Protein AF-A0A8J3QLV5-F1 (afdb_monomer)

pLDDT: mean 85.23, std 13.46, range [47.34, 98.38]

Structure (mmCIF, N/CA/C/O backbone):
data_AF-A0A8J3QLV5-F1
#
_entry.id   AF-A0A8J3QLV5-F1
#
loop_
_atom_site.group_PDB
_atom_site.id
_atom_site.type_symbol
_atom_site.label_atom_id
_atom_site.label_alt_id
_atom_site.label_comp_id
_atom_site.label_asym_id
_atom_site.label_entity_id
_atom_site.label_seq_id
_atom_site.pdbx_PDB_ins_code
_atom_site.Cartn_x
_atom_site.Cartn_y
_atom_site.Cartn_z
_atom_site.occupancy
_atom_site.B_iso_or_equiv
_atom_site.auth_seq_id
_atom_site.auth_comp_id
_atom_site.auth_asym_id
_atom_site.auth_atom_id
_atom_site.pdbx_PDB_model_num
ATOM 1 N N . MET A 1 1 ? -3.748 2.178 -10.378 1.00 94.69 1 MET A N 1
ATOM 2 C CA . MET A 1 1 ? -2.651 1.192 -10.471 1.00 94.69 1 MET A CA 1
ATOM 3 C C . MET A 1 1 ? -1.800 1.508 -11.687 1.00 94.69 1 MET A C 1
ATOM 5 O O . MET A 1 1 ? -2.311 2.111 -12.623 1.00 94.69 1 MET A O 1
ATOM 9 N N . VAL A 1 2 ? -0.536 1.108 -11.662 1.00 96.44 2 VAL A N 1
ATOM 10 C CA . VAL A 1 2 ? 0.437 1.231 -12.752 1.00 96.44 2 VAL A CA 1
ATOM 11 C C . VAL A 1 2 ? 0.933 -0.159 -13.143 1.00 96.44 2 VAL A C 1
ATOM 13 O O . VAL A 1 2 ? 0.944 -1.066 -12.308 1.00 96.44 2 VAL A O 1
ATOM 16 N N . TRP A 1 3 ? 1.271 -0.344 -14.417 1.00 96.56 3 TRP A N 1
ATOM 17 C CA . TRP A 1 3 ? 1.742 -1.622 -14.949 1.00 96.56 3 TRP A CA 1
ATOM 18 C C . TRP A 1 3 ? 3.261 -1.727 -14.833 1.00 96.56 3 TRP A C 1
ATOM 20 O O . TRP A 1 3 ? 3.974 -0.842 -15.306 1.00 96.56 3 TRP A O 1
ATOM 30 N N . ILE A 1 4 ? 3.740 -2.830 -14.262 1.00 95.19 4 ILE A N 1
ATOM 31 C CA . ILE A 1 4 ? 5.153 -3.204 -14.237 1.00 95.19 4 ILE A CA 1
ATOM 32 C C . ILE A 1 4 ? 5.353 -4.350 -15.234 1.00 95.19 4 ILE A C 1
ATOM 34 O O . ILE A 1 4 ? 4.706 -5.391 -15.090 1.00 95.19 4 ILE A O 1
ATOM 38 N N . PRO A 1 5 ? 6.208 -4.190 -16.260 1.00 94.88 5 PRO A N 1
ATOM 39 C CA . PRO A 1 5 ? 6.475 -5.257 -17.216 1.00 94.88 5 PRO A CA 1
ATOM 40 C C . PRO A 1 5 ? 7.258 -6.405 -16.567 1.00 94.88 5 PRO A C 1
ATOM 42 O O . PRO A 1 5 ? 8.022 -6.186 -15.627 1.00 94.88 5 PRO A O 1
ATOM 45 N N . SER A 1 6 ? 7.113 -7.619 -17.114 1.00 94.06 6 SER A N 1
ATOM 46 C CA . SER A 1 6 ? 7.943 -8.759 -16.713 1.00 94.06 6 SER A CA 1
ATOM 47 C C . SER A 1 6 ? 9.426 -8.411 -16.838 1.00 94.06 6 SER A C 1
ATOM 49 O O . SER A 1 6 ? 9.854 -7.785 -17.813 1.00 94.06 6 SER A O 1
ATOM 51 N N . GLY A 1 7 ? 10.227 -8.856 -15.880 1.00 88.31 7 GLY A N 1
ATOM 52 C CA . GLY A 1 7 ? 11.647 -8.540 -15.845 1.00 88.31 7 GLY A CA 1
ATOM 53 C C . GLY A 1 7 ? 12.361 -9.227 -14.694 1.00 88.31 7 GLY A C 1
ATOM 54 O O . GLY A 1 7 ? 11.788 -10.059 -13.998 1.00 88.31 7 GLY A O 1
ATOM 55 N N . SER A 1 8 ? 13.629 -8.879 -14.497 1.00 84.56 8 SER A N 1
ATOM 56 C CA . SER A 1 8 ? 14.421 -9.350 -13.362 1.00 84.56 8 SER A CA 1
ATOM 57 C C . SER A 1 8 ? 14.920 -8.160 -12.559 1.00 84.56 8 SER A C 1
ATOM 59 O O . SER A 1 8 ? 15.493 -7.228 -13.122 1.00 84.56 8 SER A O 1
ATOM 61 N N . CYS A 1 9 ? 14.744 -8.220 -11.245 1.00 80.00 9 CYS A N 1
ATOM 62 C CA . CYS A 1 9 ? 15.372 -7.316 -10.285 1.00 80.00 9 CYS A CA 1
ATOM 63 C C . CYS A 1 9 ? 16.305 -8.104 -9.357 1.00 80.00 9 CYS A C 1
ATOM 65 O O . CYS A 1 9 ? 16.539 -9.296 -9.558 1.00 80.00 9 CYS A O 1
ATOM 67 N N . GLU 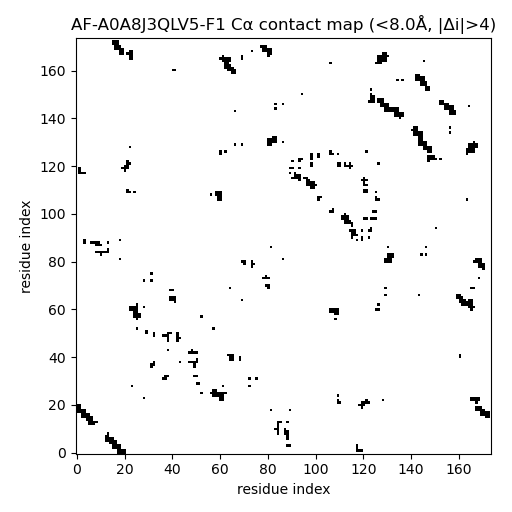A 1 10 ? 16.870 -7.426 -8.356 1.00 78.12 10 GLU A N 1
ATOM 68 C CA . GLU A 1 10 ? 17.874 -7.968 -7.428 1.00 78.12 10 GLU A CA 1
ATOM 69 C C . GLU A 1 10 ? 17.455 -9.290 -6.761 1.00 78.12 10 GLU A C 1
ATOM 71 O O . GLU A 1 10 ? 18.297 -10.151 -6.522 1.00 78.12 10 GLU A O 1
ATOM 76 N N . LEU A 1 11 ? 16.157 -9.474 -6.504 1.00 81.31 11 LEU A N 1
ATOM 77 C CA . LEU A 1 11 ? 15.611 -10.638 -5.797 1.00 81.31 11 LEU A CA 1
ATOM 78 C C . LEU A 1 11 ? 15.067 -11.734 -6.728 1.00 81.31 11 LEU A C 1
ATOM 80 O O . LEU A 1 11 ? 14.521 -12.726 -6.249 1.00 81.31 11 LEU A O 1
ATOM 84 N N . GLY A 1 12 ? 15.240 -11.580 -8.044 1.00 85.31 12 GLY A N 1
ATOM 85 C CA . GLY A 1 12 ? 14.867 -12.577 -9.044 1.00 85.31 12 GLY A CA 1
ATOM 86 C C . GLY A 1 12 ? 13.898 -12.067 -10.117 1.00 85.31 12 GLY A C 1
ATOM 87 O O . GLY A 1 12 ? 13.593 -10.870 -10.176 1.00 85.31 12 GLY A O 1
ATOM 88 N N . PRO A 1 13 ? 13.453 -12.972 -11.008 1.00 90.75 13 PRO A N 1
ATOM 89 C CA . PRO A 1 13 ? 12.486 -12.660 -12.049 1.00 90.75 13 PRO A CA 1
ATOM 90 C C . PRO A 1 13 ? 11.068 -12.504 -11.487 1.00 90.75 13 PRO A C 1
ATOM 92 O O . PRO A 1 13 ? 10.678 -13.210 -10.557 1.00 90.75 13 PRO A O 1
ATOM 95 N N . VAL A 1 14 ? 10.289 -11.618 -12.105 1.00 93.31 14 VAL A N 1
ATOM 96 C CA . VAL A 1 14 ? 8.852 -11.441 -11.864 1.00 93.31 14 VAL A CA 1
ATOM 97 C C . VAL A 1 14 ? 8.104 -11.385 -13.196 1.00 93.31 14 VAL A C 1
ATOM 99 O O . VAL A 1 14 ? 8.602 -10.820 -14.177 1.00 93.31 14 VAL A O 1
ATOM 102 N N . ASP A 1 15 ? 6.904 -11.961 -13.230 1.00 95.56 15 ASP A N 1
ATOM 103 C CA . ASP A 1 15 ? 5.950 -11.745 -14.320 1.00 95.56 15 ASP A CA 1
ATOM 104 C C . ASP A 1 15 ? 5.354 -10.340 -14.235 1.00 95.56 15 ASP A C 1
ATOM 106 O O . ASP A 1 15 ? 5.416 -9.706 -13.187 1.00 95.56 15 ASP A O 1
ATOM 110 N N . GLY A 1 16 ? 4.782 -9.840 -15.329 1.00 95.62 16 GLY A N 1
ATOM 111 C CA . GLY A 1 16 ? 4.150 -8.529 -15.361 1.00 95.62 16 GLY A CA 1
ATOM 112 C C . GLY A 1 16 ? 2.953 -8.451 -14.413 1.00 95.62 16 GLY A C 1
ATOM 113 O O . GLY A 1 16 ? 2.152 -9.382 -14.310 1.00 95.62 16 GLY A O 1
ATOM 114 N N . PHE A 1 17 ? 2.826 -7.330 -13.710 1.00 97.12 17 PHE A N 1
ATOM 115 C CA . PHE A 1 17 ? 1.796 -7.138 -12.692 1.00 97.12 17 PHE A CA 1
ATOM 116 C C . PHE A 1 17 ? 1.367 -5.677 -12.593 1.00 97.12 17 PHE A C 1
ATOM 118 O O . PHE A 1 17 ? 2.088 -4.749 -12.959 1.00 97.12 17 PHE A O 1
ATOM 125 N N . TRP A 1 18 ? 0.169 -5.465 -12.059 1.00 98.12 18 TRP A N 1
ATOM 126 C CA . TRP A 1 18 ? -0.313 -4.147 -11.672 1.00 98.12 18 TRP A CA 1
ATOM 127 C C . TRP A 1 18 ? 0.038 -3.874 -10.216 1.00 98.12 18 TRP A C 1
ATOM 129 O O . TRP A 1 18 ? -0.145 -4.743 -9.368 1.00 98.12 18 TRP A O 1
ATOM 139 N N . VAL A 1 19 ? 0.452 -2.650 -9.904 1.00 97.62 19 VAL A N 1
ATOM 140 C CA . VAL A 1 19 ? 0.717 -2.188 -8.533 1.00 97.62 19 VAL A CA 1
ATOM 141 C C . VAL A 1 19 ? 0.005 -0.867 -8.263 1.00 97.62 19 VAL A C 1
ATOM 143 O O . VAL A 1 19 ? -0.177 -0.047 -9.165 1.00 97.62 19 VAL A O 1
ATOM 146 N N . ASP A 1 20 ? -0.465 -0.652 -7.038 1.00 98.00 20 ASP A N 1
ATOM 147 C CA . ASP A 1 20 ? -1.007 0.644 -6.637 1.00 98.00 20 ASP A CA 1
ATOM 148 C C . ASP A 1 20 ? 0.074 1.733 -6.769 1.00 98.00 20 ASP A C 1
ATOM 150 O O . ASP A 1 20 ? 1.232 1.554 -6.377 1.00 98.00 20 ASP A O 1
ATOM 154 N N . ALA A 1 21 ? -0.309 2.867 -7.365 1.00 96.25 21 ALA A N 1
ATOM 155 C CA . ALA A 1 21 ? 0.612 3.978 -7.611 1.00 96.25 21 ALA A CA 1
ATOM 156 C C . ALA A 1 21 ? 1.096 4.602 -6.292 1.00 96.25 21 ALA A C 1
ATOM 158 O O . ALA A 1 21 ? 2.247 5.016 -6.189 1.00 96.25 21 ALA A O 1
ATOM 159 N N . CYS A 1 22 ? 0.229 4.602 -5.280 1.00 95.44 22 CYS A N 1
ATOM 160 C CA . CYS A 1 22 ? 0.472 5.111 -3.938 1.00 95.44 22 CYS A CA 1
ATOM 161 C C . CYS A 1 22 ? 0.237 4.004 -2.897 1.00 95.44 22 CYS A C 1
ATOM 163 O O . CYS A 1 22 ? -0.456 3.027 -3.200 1.00 95.44 22 CYS A O 1
ATOM 165 N N . PRO A 1 23 ? 0.757 4.156 -1.667 1.00 95.50 23 PRO A N 1
ATOM 166 C CA . PRO A 1 23 ? 0.275 3.389 -0.524 1.00 95.50 23 PRO A CA 1
ATOM 167 C C . PRO A 1 23 ? -1.232 3.580 -0.321 1.00 95.50 23 PRO A C 1
ATOM 169 O O . PRO A 1 23 ? -1.778 4.628 -0.669 1.00 95.50 23 PRO A O 1
ATOM 172 N N . VAL A 1 24 ? -1.879 2.586 0.287 1.00 97.69 24 VAL A N 1
ATOM 173 C CA . VAL A 1 24 ? -3.302 2.651 0.640 1.00 97.69 24 VAL A CA 1
ATOM 174 C C . VAL A 1 24 ? -3.543 3.813 1.599 1.00 97.69 24 VAL A C 1
ATOM 176 O O . VAL A 1 24 ? -2.808 3.970 2.579 1.00 97.69 24 VAL A O 1
ATOM 179 N N . THR A 1 25 ? -4.560 4.628 1.333 1.00 97.25 25 THR A N 1
ATOM 180 C CA . THR A 1 25 ? -4.875 5.796 2.164 1.00 97.25 25 THR A CA 1
ATOM 181 C C . THR A 1 25 ? -5.757 5.442 3.359 1.00 97.25 25 THR A C 1
ATOM 183 O O . THR A 1 25 ? -6.406 4.391 3.414 1.00 97.25 25 THR A O 1
ATOM 186 N N . ASN A 1 26 ? -5.818 6.349 4.335 1.00 96.69 26 ASN A N 1
ATOM 187 C CA . ASN A 1 26 ? -6.735 6.236 5.462 1.00 96.69 26 ASN A CA 1
ATOM 188 C C . ASN A 1 26 ? -8.191 6.145 4.998 1.00 96.69 26 ASN A C 1
ATOM 190 O O . ASN A 1 26 ? -8.944 5.329 5.527 1.00 96.69 26 ASN A O 1
ATOM 194 N N . GLN A 1 27 ? -8.589 6.942 4.003 1.00 97.06 27 GLN A N 1
ATOM 195 C CA . GLN A 1 27 ? -9.948 6.914 3.468 1.00 97.06 27 GLN A CA 1
ATOM 196 C C . GLN A 1 27 ? -10.298 5.551 2.857 1.00 97.06 27 GLN A C 1
ATOM 198 O O . GLN A 1 27 ? -11.381 5.019 3.119 1.00 97.06 27 GLN A O 1
ATOM 203 N N . GLU A 1 28 ? -9.385 4.973 2.076 1.00 97.88 28 GLU A N 1
ATOM 204 C CA . GLU A 1 28 ? -9.563 3.663 1.447 1.00 97.88 28 GLU A CA 1
ATOM 205 C C . GLU A 1 28 ? -9.685 2.552 2.498 1.00 97.88 28 GLU A C 1
ATOM 207 O O . GLU A 1 28 ? -10.640 1.771 2.491 1.00 97.88 28 GLU A O 1
ATOM 212 N N . PHE A 1 29 ? -8.772 2.519 3.470 1.00 97.44 29 PHE A N 1
ATOM 213 C CA . PHE A 1 29 ? -8.818 1.535 4.550 1.00 97.44 29 PHE A CA 1
ATOM 214 C C . PHE A 1 29 ? -10.052 1.719 5.453 1.00 97.44 29 PHE A C 1
ATOM 216 O O . PHE A 1 29 ? -10.644 0.757 5.955 1.00 97.44 29 PHE A O 1
ATOM 223 N N . ALA A 1 30 ? -10.511 2.957 5.625 1.00 95.94 30 ALA A N 1
ATOM 224 C CA . ALA A 1 30 ? -11.744 3.241 6.341 1.00 95.94 30 ALA A CA 1
ATOM 225 C C . ALA A 1 30 ? -12.988 2.739 5.596 1.00 95.94 30 ALA A C 1
ATOM 227 O O . ALA A 1 30 ? -13.958 2.355 6.245 1.00 95.94 30 ALA A O 1
ATOM 228 N N . ALA A 1 31 ? -12.990 2.718 4.259 1.00 96.62 31 ALA A N 1
ATOM 229 C CA . ALA A 1 31 ? -14.074 2.102 3.495 1.00 96.62 31 ALA A CA 1
ATOM 230 C C . ALA A 1 31 ? -14.163 0.598 3.796 1.00 96.62 31 ALA A C 1
ATOM 232 O O . ALA A 1 31 ? -15.226 0.122 4.191 1.00 96.62 31 ALA A O 1
ATOM 233 N N . PHE A 1 32 ? -13.027 -0.106 3.749 1.00 97.12 32 PHE A N 1
ATOM 234 C CA . PHE A 1 32 ? -12.926 -1.519 4.124 1.00 97.12 32 PHE A CA 1
ATOM 235 C C . PHE A 1 32 ? -13.481 -1.801 5.527 1.00 97.12 32 PHE A C 1
ATOM 237 O O . PHE A 1 32 ? -14.349 -2.659 5.700 1.00 97.12 32 PHE A O 1
ATOM 244 N N . THR A 1 33 ? -13.008 -1.075 6.543 1.00 95.75 33 THR A N 1
ATOM 245 C CA . THR A 1 33 ? -13.426 -1.323 7.935 1.00 95.75 33 THR A CA 1
ATOM 246 C C . THR A 1 33 ? -14.903 -0.999 8.167 1.00 95.75 33 THR A C 1
ATOM 248 O O . THR A 1 33 ? -15.580 -1.732 8.887 1.00 95.75 33 THR A O 1
ATOM 251 N N . ARG A 1 34 ? -15.436 0.057 7.534 1.00 94.12 34 ARG A N 1
ATOM 252 C CA . ARG A 1 34 ? -16.861 0.418 7.628 1.00 94.12 34 ARG A CA 1
ATOM 253 C C . ARG A 1 34 ? -17.766 -0.600 6.940 1.00 94.12 34 ARG A C 1
ATOM 255 O O . ARG A 1 34 ? -18.822 -0.908 7.479 1.00 94.12 34 ARG A O 1
ATOM 262 N N . GLU A 1 35 ? -17.369 -1.099 5.774 1.00 96.12 35 GLU A N 1
ATOM 263 C CA . GLU A 1 35 ? -18.172 -2.049 4.998 1.00 96.12 35 GLU A CA 1
ATOM 264 C C . GLU A 1 35 ? -18.214 -3.432 5.654 1.00 96.12 35 GLU A C 1
ATOM 266 O O . GLU A 1 35 ? -19.264 -4.065 5.726 1.00 96.12 35 GLU A O 1
ATOM 271 N N . THR A 1 36 ? -17.072 -3.895 6.162 1.00 95.62 36 THR A N 1
ATOM 272 C CA . THR A 1 36 ? -16.924 -5.267 6.670 1.00 95.62 36 THR A CA 1
ATOM 273 C C . THR A 1 36 ? -17.123 -5.391 8.180 1.00 95.62 36 THR A C 1
ATOM 275 O O . THR A 1 36 ? -17.253 -6.502 8.694 1.00 95.62 36 THR A O 1
ATOM 278 N N . GLY A 1 37 ? -17.102 -4.274 8.915 1.00 94.19 37 GLY A N 1
ATOM 279 C CA . GLY A 1 37 ? -17.029 -4.276 10.377 1.00 94.19 37 GLY A CA 1
ATOM 280 C C . GLY A 1 37 ? -15.675 -4.754 10.918 1.00 94.19 37 GLY A C 1
ATOM 281 O O . GLY A 1 37 ? -15.562 -5.068 12.104 1.00 94.19 37 GLY A O 1
ATOM 282 N N . TYR A 1 38 ? -14.645 -4.842 10.070 1.00 94.56 38 TYR A N 1
ATOM 283 C CA . TYR A 1 38 ? -13.315 -5.274 10.477 1.00 94.56 38 TYR A CA 1
ATOM 284 C C . TYR A 1 38 ? -12.690 -4.270 11.455 1.00 94.56 38 TYR A C 1
ATOM 286 O O . TYR A 1 38 ? -12.508 -3.097 11.132 1.00 94.56 38 TYR A O 1
ATOM 294 N N . CYS A 1 39 ? -12.318 -4.738 12.646 1.00 93.50 39 CYS A N 1
ATOM 295 C CA . CYS A 1 39 ? -11.517 -3.972 13.605 1.00 93.50 39 CYS A CA 1
ATOM 296 C C . CYS A 1 39 ? -10.076 -4.500 13.548 1.00 93.50 39 CYS A C 1
ATOM 298 O O . CYS A 1 39 ? -9.877 -5.656 13.925 1.00 93.50 39 CYS A O 1
ATOM 300 N N . PRO A 1 40 ? -9.093 -3.708 13.072 1.00 93.06 40 PRO A N 1
ATOM 301 C CA . PRO A 1 40 ? -7.673 -4.068 12.993 1.00 93.06 40 PRO A CA 1
ATOM 302 C C . PRO A 1 40 ? -7.051 -4.474 14.331 1.00 93.06 40 PRO A C 1
ATOM 304 O O . PRO A 1 40 ? -7.619 -4.188 15.383 1.00 93.06 40 PRO A O 1
ATOM 307 N N . VAL A 1 41 ? -5.860 -5.086 14.310 1.00 91.00 41 VAL A N 1
ATOM 308 C CA . VAL A 1 41 ? -5.134 -5.486 15.537 1.00 91.00 41 VAL A CA 1
ATOM 309 C C . VAL A 1 41 ? -5.039 -4.334 16.542 1.00 91.00 41 VAL A C 1
ATOM 311 O O . VAL A 1 41 ? -5.517 -4.490 17.664 1.00 91.00 41 VAL A O 1
ATOM 314 N N . ALA A 1 42 ? -4.534 -3.170 16.120 1.00 87.19 42 ALA A N 1
ATOM 315 C CA . ALA A 1 42 ? -4.378 -1.996 16.984 1.00 87.19 42 ALA A CA 1
ATOM 316 C C . ALA A 1 42 ? -5.710 -1.545 17.614 1.00 87.19 42 ALA A C 1
ATOM 318 O O . ALA A 1 42 ? -5.786 -1.254 18.805 1.00 87.19 42 ALA A O 1
ATOM 319 N N . CYS A 1 43 ? -6.788 -1.565 16.821 1.00 89.94 43 CYS A N 1
ATOM 320 C CA . CYS A 1 43 ? -8.151 -1.268 17.270 1.00 89.94 43 CYS A CA 1
ATOM 321 C C . CYS A 1 43 ? -8.601 -2.253 18.367 1.00 89.94 43 CYS A C 1
ATOM 323 O O . CYS A 1 43 ? -9.068 -1.827 19.424 1.00 89.94 43 CYS A O 1
ATOM 325 N N . ARG A 1 44 ? -8.394 -3.562 18.164 1.00 88.94 44 ARG A N 1
ATOM 326 C CA . ARG A 1 44 ? -8.775 -4.599 19.140 1.00 88.94 44 ARG A CA 1
ATOM 327 C C . ARG A 1 44 ? -7.973 -4.486 20.434 1.00 88.94 44 ARG A C 1
ATOM 329 O O . ARG A 1 44 ? -8.549 -4.590 21.514 1.00 88.94 44 ARG A O 1
ATOM 336 N N . GLU A 1 45 ? -6.665 -4.263 20.333 1.00 87.12 45 GLU A N 1
ATOM 337 C CA . GLU A 1 45 ? -5.768 -4.134 21.489 1.00 87.12 45 GLU A CA 1
ATOM 338 C C . GLU A 1 45 ? -6.061 -2.878 22.317 1.00 87.12 45 GLU A C 1
ATOM 340 O O . GLU A 1 45 ? -6.008 -2.921 23.545 1.00 87.12 45 GLU A O 1
ATOM 345 N N . ALA A 1 46 ? -6.469 -1.785 21.668 1.00 86.38 46 ALA A N 1
ATOM 346 C CA . ALA A 1 46 ? -6.915 -0.566 22.336 1.00 86.38 46 ALA A CA 1
ATOM 347 C C . ALA A 1 46 ? -8.330 -0.673 22.949 1.00 86.38 46 ALA A C 1
ATOM 349 O O . ALA A 1 46 ? -8.838 0.310 23.493 1.00 86.38 46 ALA A O 1
ATOM 350 N N . GLY A 1 47 ? -9.001 -1.828 22.841 1.00 88.56 47 GLY A N 1
ATOM 351 C CA . GLY A 1 47 ? -10.390 -2.004 23.278 1.00 88.56 47 GLY A CA 1
ATOM 352 C C . GLY A 1 47 ? -11.387 -1.165 22.472 1.00 88.56 47 GLY A C 1
ATOM 353 O O . GLY A 1 47 ? -12.488 -0.876 22.944 1.00 88.56 47 GLY A O 1
ATOM 354 N N . GLN A 1 48 ? -10.999 -0.737 21.270 1.00 86.44 48 GLN A N 1
ATOM 355 C CA . GLN A 1 48 ? -11.837 0.036 20.369 1.00 86.44 48 GLN A CA 1
ATOM 356 C C . GLN A 1 48 ? -12.683 -0.913 19.518 1.00 86.44 48 GLN A C 1
ATOM 358 O O . GLN A 1 48 ? -12.267 -2.009 19.159 1.00 86.44 48 GLN A O 1
ATOM 363 N N . ILE A 1 49 ? -13.891 -0.474 19.178 1.00 79.56 49 ILE A N 1
ATOM 364 C CA . ILE A 1 49 ? -14.811 -1.228 18.309 1.00 79.56 49 ILE A CA 1
ATOM 365 C C . ILE A 1 49 ? -14.763 -0.754 16.853 1.00 79.56 49 ILE A C 1
ATOM 367 O O . ILE A 1 49 ? -15.408 -1.336 15.987 1.00 79.56 49 ILE A O 1
ATOM 371 N N . GLN A 1 50 ? -14.031 0.328 16.585 1.00 80.62 50 GLN A N 1
ATOM 372 C CA . GLN A 1 50 ? -13.909 0.925 15.264 1.00 80.62 50 GLN A CA 1
ATOM 373 C C . GLN A 1 50 ? -12.545 1.597 15.123 1.00 80.62 50 GLN A C 1
ATOM 375 O O . GLN A 1 50 ? -12.128 2.355 16.001 1.00 80.62 50 GLN A O 1
ATOM 380 N N . TRP A 1 51 ? -11.892 1.358 13.990 1.00 86.44 51 TRP A N 1
ATOM 381 C CA . TRP A 1 51 ? -10.654 2.032 13.621 1.00 86.44 51 TRP A CA 1
ATOM 382 C C . TRP A 1 51 ? -10.898 3.493 13.223 1.00 86.44 51 TRP A C 1
ATOM 384 O O . TRP A 1 51 ? -11.923 3.820 12.618 1.00 86.44 51 TRP A O 1
ATOM 394 N N . ARG A 1 52 ? -9.969 4.382 13.591 1.00 86.06 52 ARG A N 1
ATOM 395 C CA . ARG A 1 52 ? -10.047 5.829 13.342 1.00 86.06 52 ARG A CA 1
ATOM 396 C C . ARG A 1 52 ? -8.664 6.396 13.031 1.00 86.06 52 ARG A C 1
ATOM 398 O O . ARG A 1 52 ? -7.664 5.880 13.515 1.00 86.06 52 ARG A O 1
ATOM 405 N N . TYR A 1 53 ? -8.647 7.500 12.293 1.00 89.38 53 TYR A N 1
ATOM 406 C CA . TYR A 1 53 ? -7.471 8.314 11.980 1.00 89.38 53 TYR A CA 1
ATOM 407 C C . TYR A 1 53 ? -7.777 9.795 12.291 1.00 89.38 53 TYR A C 1
ATOM 409 O O . TYR A 1 53 ? -8.953 10.136 12.471 1.00 89.38 53 TYR A O 1
ATOM 417 N N . PRO A 1 54 ? -6.760 10.670 12.421 1.00 89.75 54 PRO A N 1
ATOM 418 C CA . PRO A 1 54 ? -6.975 12.095 12.673 1.00 89.75 54 PRO A CA 1
ATOM 419 C C . PRO A 1 54 ? -7.850 12.764 11.602 1.00 89.75 54 PRO A C 1
ATOM 421 O O . PRO A 1 54 ? -7.801 12.404 10.428 1.00 89.75 54 PRO A O 1
ATOM 424 N N . GLU A 1 55 ? -8.640 13.762 11.998 1.00 90.19 55 GLU A N 1
ATOM 425 C CA . GLU A 1 55 ? -9.448 14.540 11.054 1.00 90.19 55 GLU A CA 1
ATOM 426 C C . GLU A 1 55 ? -8.555 15.257 10.025 1.00 90.19 55 GLU A C 1
ATOM 428 O O . GLU A 1 55 ? -7.506 15.804 10.371 1.00 90.19 55 GLU A O 1
ATOM 433 N N . GLY A 1 56 ? -8.966 15.233 8.752 1.00 91.69 56 GLY A N 1
ATOM 434 C CA . GLY A 1 56 ? -8.226 15.835 7.640 1.00 91.69 56 GLY A CA 1
ATOM 435 C C . GLY A 1 56 ? -7.053 14.999 7.117 1.00 91.69 56 GLY A C 1
ATOM 436 O O . GLY A 1 56 ? -6.293 15.487 6.287 1.00 91.69 56 GLY A O 1
ATOM 437 N N . TRP A 1 57 ? -6.881 13.761 7.595 1.00 92.81 57 TRP A N 1
ATOM 438 C CA . TRP A 1 57 ? -5.817 12.849 7.152 1.00 92.81 57 TRP A CA 1
ATOM 439 C C . TRP A 1 57 ? -6.321 11.790 6.163 1.00 92.81 57 TRP A C 1
ATOM 441 O O . TRP A 1 57 ? -5.739 10.714 6.059 1.00 92.81 57 TRP A O 1
ATOM 451 N N . ASP A 1 58 ? -7.405 12.069 5.444 1.00 96.00 5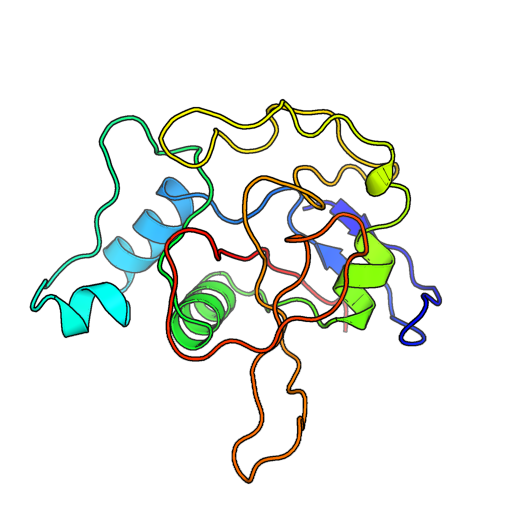8 ASP A N 1
ATOM 452 C CA . ASP A 1 58 ? -8.048 11.131 4.516 1.00 96.00 58 ASP A CA 1
ATOM 453 C C . ASP A 1 58 ? -7.084 10.608 3.438 1.00 96.00 58 ASP A C 1
ATOM 455 O O . ASP A 1 58 ? -6.999 9.397 3.227 1.00 96.00 58 ASP A O 1
ATOM 459 N N . ASP A 1 59 ? -6.282 11.505 2.857 1.00 95.25 59 ASP A N 1
ATOM 460 C CA . ASP A 1 59 ? -5.308 11.201 1.798 1.00 95.25 59 ASP A CA 1
ATOM 461 C C . ASP A 1 59 ? -3.931 10.772 2.329 1.00 95.25 59 ASP A C 1
ATOM 463 O O . ASP A 1 59 ? -2.990 10.557 1.562 1.00 95.25 59 ASP A O 1
ATOM 467 N N . HIS A 1 60 ? -3.765 10.668 3.648 1.00 93.38 60 HIS A N 1
ATOM 468 C CA . HIS A 1 60 ? -2.525 10.160 4.227 1.00 93.38 60 HIS A CA 1
ATOM 469 C C . HIS A 1 60 ? -2.474 8.636 4.097 1.00 93.38 60 HIS A C 1
ATOM 471 O O . HIS A 1 60 ? -3.519 7.983 4.161 1.00 93.38 60 HIS A O 1
ATOM 477 N N . PRO A 1 61 ? -1.275 8.041 3.962 1.00 94.31 61 PRO A N 1
ATOM 478 C CA . PRO A 1 61 ? -1.140 6.595 3.960 1.00 94.31 61 PRO A CA 1
ATOM 479 C C . PRO A 1 61 ? -1.622 6.030 5.296 1.00 94.31 61 PRO A C 1
ATOM 481 O O . PRO A 1 61 ? -1.320 6.586 6.359 1.00 94.31 61 PRO A O 1
ATOM 484 N N . VAL A 1 62 ? -2.336 4.909 5.234 1.00 95.06 62 VAL A N 1
ATOM 485 C CA . VAL A 1 62 ? -2.743 4.176 6.428 1.00 95.06 62 VAL A CA 1
ATOM 486 C C . VAL A 1 62 ? -1.512 3.690 7.187 1.00 95.06 62 VAL A C 1
ATOM 488 O O . VAL A 1 62 ? -0.571 3.150 6.600 1.00 95.06 62 VAL A O 1
ATOM 491 N N . THR A 1 63 ? -1.511 3.888 8.503 1.00 91.81 63 THR A N 1
ATOM 492 C CA . THR A 1 63 ? -0.460 3.405 9.403 1.00 91.81 63 THR A CA 1
ATOM 493 C C . THR A 1 63 ? -1.049 2.679 10.601 1.00 91.81 63 THR A C 1
ATOM 495 O O . THR A 1 63 ? -2.265 2.625 10.779 1.00 91.81 63 THR A O 1
ATOM 498 N N . ASP A 1 64 ? -0.171 2.095 11.420 1.00 88.81 64 ASP A N 1
ATOM 499 C CA . ASP A 1 64 ? -0.556 1.349 12.618 1.00 88.81 64 ASP A CA 1
ATOM 500 C C . ASP A 1 64 ? -1.448 0.134 12.314 1.00 88.81 64 ASP A C 1
ATOM 502 O O . ASP A 1 64 ? -2.301 -0.279 13.096 1.00 88.81 64 ASP A O 1
ATOM 506 N N . VAL A 1 65 ? -1.208 -0.462 11.144 1.00 91.44 65 VAL A N 1
ATOM 507 C CA . VAL A 1 65 ? -1.842 -1.693 10.675 1.00 91.44 65 VAL A CA 1
ATOM 508 C C . VAL A 1 65 ? -0.824 -2.826 10.662 1.00 91.44 65 VAL A C 1
ATOM 510 O O . VAL A 1 65 ? 0.327 -2.668 10.239 1.00 91.44 65 VAL A O 1
ATOM 513 N N . SER A 1 66 ? -1.238 -3.992 11.143 1.00 91.44 66 SER A N 1
ATOM 514 C CA . SER A 1 66 ? -0.405 -5.190 11.096 1.00 91.44 66 SER A CA 1
ATOM 515 C C . SER A 1 66 ? -0.409 -5.808 9.697 1.00 91.44 66 SER A C 1
ATOM 517 O O . SER A 1 66 ? -1.266 -5.514 8.860 1.00 91.44 66 SER A O 1
ATOM 519 N N . TRP A 1 67 ? 0.510 -6.743 9.455 1.00 92.38 67 TRP A N 1
ATOM 520 C CA . TRP A 1 67 ? 0.526 -7.504 8.206 1.00 92.38 67 TRP A CA 1
ATOM 521 C C . TRP A 1 67 ? -0.802 -8.233 7.939 1.00 92.38 67 TRP A C 1
ATOM 523 O O . TRP A 1 67 ? -1.270 -8.266 6.803 1.00 92.38 67 TRP A O 1
ATOM 533 N N . VAL A 1 68 ? -1.442 -8.793 8.975 1.00 91.62 68 VAL A N 1
ATOM 534 C CA . VAL A 1 68 ? -2.723 -9.504 8.809 1.00 91.62 68 VAL A CA 1
ATOM 535 C C . VAL A 1 68 ? -3.871 -8.555 8.469 1.00 91.62 68 VAL A C 1
ATOM 537 O O . VAL A 1 68 ? -4.763 -8.943 7.717 1.00 91.62 68 VAL A O 1
ATOM 540 N N . ASP A 1 69 ? -3.825 -7.312 8.954 1.00 95.38 69 ASP A N 1
ATOM 541 C CA . ASP A 1 69 ? -4.802 -6.278 8.598 1.00 95.38 69 ASP A CA 1
ATOM 542 C C . ASP A 1 69 ? -4.628 -5.860 7.127 1.00 95.38 69 ASP A C 1
ATOM 544 O O . ASP A 1 69 ? -5.606 -5.758 6.385 1.00 95.38 69 ASP A O 1
ATOM 548 N N . ALA A 1 70 ? -3.378 -5.697 6.680 1.00 96.19 70 ALA A N 1
ATOM 549 C CA . ALA A 1 70 ? -3.043 -5.374 5.293 1.00 96.19 70 ALA A CA 1
ATOM 550 C C . ALA A 1 70 ? -3.467 -6.484 4.313 1.00 96.19 70 ALA A C 1
ATOM 552 O O . ALA A 1 70 ? -4.013 -6.206 3.246 1.00 96.19 70 ALA A O 1
ATOM 553 N N . VAL A 1 71 ? -3.278 -7.754 4.689 1.00 95.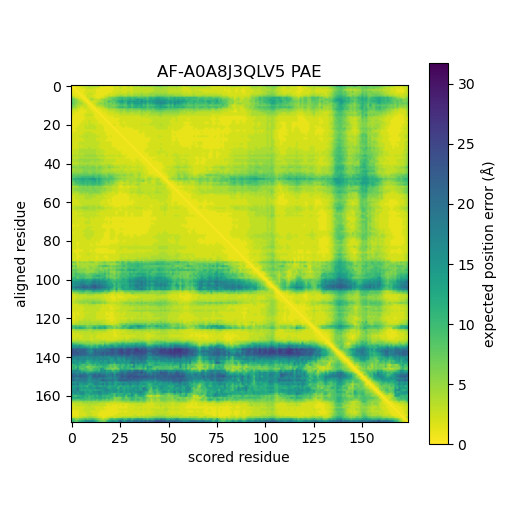94 71 VAL A N 1
ATOM 554 C CA . VAL A 1 71 ? -3.753 -8.905 3.903 1.00 95.94 71 VAL A CA 1
ATOM 555 C C . VAL A 1 71 ? -5.275 -8.969 3.853 1.00 95.94 71 VAL A C 1
ATOM 557 O O . VAL A 1 71 ? -5.826 -9.227 2.784 1.00 95.94 71 VAL A O 1
ATOM 560 N N . ALA A 1 72 ? -5.958 -8.723 4.974 1.00 97.06 72 ALA A N 1
ATOM 561 C CA . ALA A 1 72 ? -7.418 -8.709 5.015 1.00 97.06 72 ALA A CA 1
ATOM 562 C C . ALA A 1 72 ? -7.995 -7.624 4.093 1.00 97.06 72 ALA A C 1
ATOM 564 O O . ALA A 1 72 ? -8.899 -7.911 3.308 1.00 97.06 72 ALA A O 1
ATOM 565 N N . TYR A 1 73 ? -7.417 -6.418 4.123 1.00 98.38 73 TYR A N 1
ATOM 566 C CA . TYR A 1 73 ? -7.771 -5.352 3.188 1.00 98.38 73 TYR A CA 1
ATOM 567 C C . TYR A 1 73 ? -7.508 -5.762 1.737 1.00 98.38 73 TYR A C 1
ATOM 569 O O . TYR A 1 73 ? -8.390 -5.624 0.893 1.00 98.38 73 TYR A O 1
ATOM 577 N N . ALA A 1 74 ? -6.309 -6.275 1.435 1.00 98.12 74 ALA A N 1
ATOM 578 C CA . ALA A 1 74 ? -5.941 -6.627 0.068 1.00 98.12 74 ALA A CA 1
ATOM 579 C C . ALA A 1 74 ? -6.904 -7.676 -0.504 1.00 98.12 74 ALA A C 1
ATOM 581 O O . ALA A 1 74 ? -7.385 -7.512 -1.622 1.00 98.12 74 ALA A O 1
ATOM 582 N N . ALA A 1 75 ? -7.252 -8.692 0.289 1.00 97.81 75 ALA A N 1
ATOM 583 C CA . ALA A 1 75 ? -8.222 -9.711 -0.094 1.00 97.81 75 ALA A CA 1
ATOM 584 C C . ALA A 1 75 ? -9.621 -9.124 -0.343 1.00 97.81 75 ALA A C 1
ATOM 586 O O . ALA A 1 75 ? -10.232 -9.442 -1.362 1.00 97.81 75 ALA A O 1
ATOM 587 N N . TRP A 1 76 ? -10.112 -8.243 0.539 1.00 98.19 76 TRP A N 1
ATOM 588 C CA . TRP A 1 76 ? -11.391 -7.544 0.343 1.00 98.19 76 TRP A CA 1
ATOM 589 C C . TRP A 1 76 ? -11.394 -6.706 -0.943 1.00 98.19 76 TRP A C 1
ATOM 591 O O . TRP A 1 76 ? -12.361 -6.740 -1.699 1.00 98.19 76 TRP A O 1
ATOM 601 N N . ALA A 1 77 ? -10.285 -6.031 -1.245 1.00 98.06 77 ALA A N 1
ATOM 602 C CA . ALA A 1 77 ? -10.132 -5.218 -2.448 1.00 98.06 77 ALA A CA 1
ATOM 603 C C . ALA A 1 77 ? -9.935 -6.041 -3.741 1.00 98.06 77 ALA A C 1
ATOM 605 O O . ALA A 1 77 ? -9.777 -5.453 -4.812 1.00 98.06 77 ALA A O 1
ATOM 606 N N . GLY A 1 78 ? -9.893 -7.379 -3.669 1.00 97.38 78 GLY A N 1
ATOM 607 C CA . GLY A 1 78 ? -9.593 -8.242 -4.818 1.00 97.38 78 GLY A CA 1
ATOM 608 C C . GLY A 1 78 ? -8.136 -8.150 -5.292 1.00 97.38 78 GLY A C 1
ATOM 609 O O . GLY A 1 78 ? -7.848 -8.346 -6.472 1.00 97.38 78 GLY A O 1
ATOM 610 N N . LYS A 1 79 ? -7.217 -7.816 -4.383 1.00 97.69 79 LYS A N 1
ATOM 611 C CA . LYS A 1 79 ? -5.784 -7.612 -4.623 1.00 97.69 79 LYS A CA 1
ATOM 612 C C . LYS A 1 79 ? -4.942 -8.538 -3.729 1.00 97.69 79 LYS A C 1
ATOM 614 O O . LYS A 1 79 ? -5.450 -9.404 -3.020 1.00 97.69 79 LYS A O 1
ATOM 619 N N . ALA A 1 80 ? -3.628 -8.343 -3.741 1.00 97.50 80 ALA A N 1
ATOM 620 C CA . ALA A 1 80 ? -2.685 -8.985 -2.829 1.00 97.50 80 ALA A CA 1
ATOM 621 C C . ALA A 1 80 ? -1.595 -8.000 -2.381 1.00 97.50 80 ALA A C 1
ATOM 623 O O . ALA A 1 80 ? -1.459 -6.921 -2.952 1.00 97.50 80 ALA A O 1
ATOM 624 N N . LEU A 1 81 ? -0.790 -8.375 -1.384 1.00 96.81 81 LEU A N 1
ATOM 625 C CA . LEU A 1 81 ? 0.463 -7.668 -1.107 1.00 96.81 81 LEU A CA 1
ATOM 626 C C . LEU A 1 81 ? 1.524 -8.008 -2.172 1.00 96.81 81 LEU A C 1
ATOM 628 O O . LEU 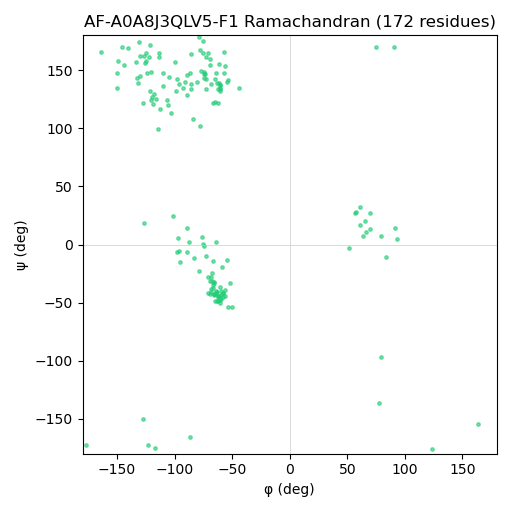A 1 81 ? 1.527 -9.144 -2.675 1.00 96.81 81 LEU A O 1
ATOM 632 N N . PRO A 1 82 ? 2.416 -7.058 -2.513 1.00 95.50 82 PRO A N 1
ATOM 633 C CA . PRO A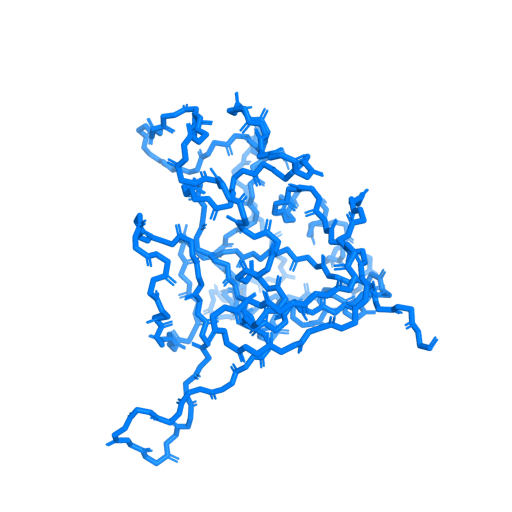 1 82 ? 3.572 -7.340 -3.355 1.00 95.50 82 PRO A CA 1
ATOM 634 C C . PRO A 1 82 ? 4.511 -8.325 -2.658 1.00 95.50 82 PRO A C 1
ATOM 636 O O . PRO A 1 82 ? 4.652 -8.288 -1.432 1.00 95.50 82 PRO A O 1
ATOM 639 N N . THR A 1 83 ? 5.188 -9.174 -3.424 1.00 92.81 83 THR A N 1
ATOM 640 C CA . THR A 1 83 ? 6.403 -9.837 -2.935 1.00 92.81 83 THR A CA 1
ATOM 641 C C . THR A 1 83 ? 7.548 -8.829 -2.823 1.00 92.81 83 THR A C 1
ATOM 643 O O . THR A 1 83 ? 7.490 -7.739 -3.396 1.00 92.81 83 THR A O 1
ATOM 646 N N . GLU A 1 84 ? 8.625 -9.167 -2.119 1.00 89.62 84 GLU A N 1
ATOM 647 C CA . GLU A 1 84 ? 9.822 -8.327 -2.079 1.00 89.62 84 GLU A CA 1
ATOM 648 C C . GLU A 1 84 ? 10.432 -8.135 -3.466 1.00 89.62 84 GLU A C 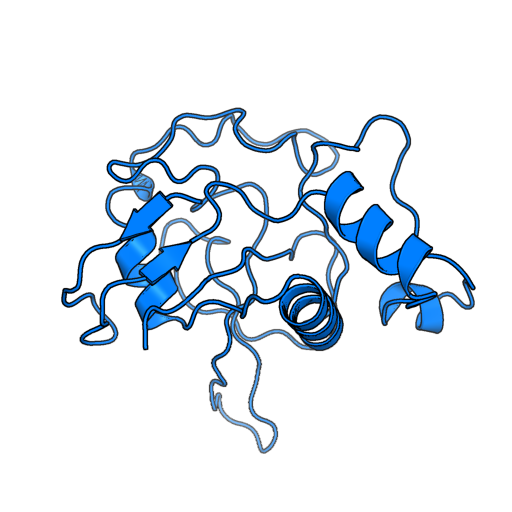1
ATOM 650 O O . GLU A 1 84 ? 10.914 -7.043 -3.772 1.00 89.62 84 GLU A O 1
ATOM 655 N N . ALA A 1 85 ? 10.398 -9.175 -4.305 1.00 90.44 85 ALA A N 1
ATOM 656 C CA . ALA A 1 85 ? 10.866 -9.097 -5.682 1.00 90.44 85 ALA A CA 1
ATOM 657 C C . ALA A 1 85 ? 9.992 -8.139 -6.501 1.00 90.44 85 ALA A C 1
ATOM 659 O O . ALA A 1 85 ? 10.515 -7.215 -7.114 1.00 90.44 85 ALA A O 1
ATOM 660 N N . GLU A 1 86 ? 8.666 -8.271 -6.442 1.00 94.06 86 GLU A N 1
ATOM 661 C CA . GLU A 1 86 ? 7.750 -7.337 -7.111 1.00 94.06 86 GLU A CA 1
ATOM 662 C C . GLU A 1 86 ? 7.970 -5.901 -6.627 1.00 94.06 86 GLU A C 1
ATOM 664 O O . GLU A 1 86 ? 8.095 -4.983 -7.436 1.00 94.06 86 GLU A O 1
ATOM 669 N N . TRP A 1 87 ? 8.104 -5.705 -5.314 1.00 92.88 87 TRP A N 1
ATOM 670 C CA . TRP A 1 87 ? 8.385 -4.396 -4.737 1.00 92.88 87 TRP A CA 1
ATOM 671 C C . TRP A 1 87 ? 9.709 -3.821 -5.257 1.00 92.88 87 TRP A C 1
ATOM 673 O O . TRP A 1 87 ? 9.752 -2.673 -5.691 1.00 92.88 87 TRP A O 1
ATOM 683 N N . ALA A 1 88 ? 10.785 -4.614 -5.268 1.00 90.12 88 ALA A N 1
ATOM 684 C CA . ALA A 1 88 ? 12.101 -4.185 -5.743 1.00 90.12 88 ALA A CA 1
ATOM 685 C C . ALA A 1 88 ? 12.100 -3.848 -7.242 1.00 90.12 88 ALA A C 1
ATOM 687 O O . ALA A 1 88 ? 12.710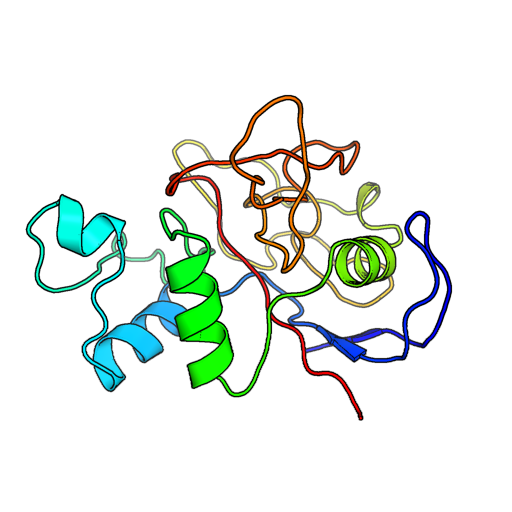 -2.864 -7.656 1.00 90.12 88 ALA A O 1
ATOM 688 N N . CYS A 1 89 ? 11.390 -4.636 -8.048 1.00 91.12 89 CYS A N 1
ATOM 689 C CA . CYS A 1 89 ? 11.208 -4.390 -9.474 1.00 91.12 89 CYS A CA 1
ATOM 690 C C . CYS A 1 89 ? 10.406 -3.096 -9.719 1.00 91.12 89 CYS A C 1
ATOM 692 O O . CYS A 1 89 ? 10.781 -2.287 -10.568 1.00 91.12 89 CYS A O 1
ATOM 694 N N . ALA A 1 90 ? 9.344 -2.859 -8.942 1.00 92.12 90 ALA A N 1
ATOM 695 C CA . ALA A 1 90 ? 8.529 -1.649 -9.039 1.00 92.12 90 ALA A CA 1
ATOM 696 C C . ALA A 1 90 ? 9.254 -0.393 -8.523 1.00 92.12 90 ALA A C 1
ATOM 698 O O . ALA A 1 90 ? 8.996 0.707 -9.010 1.00 92.12 90 ALA A O 1
ATOM 699 N N . ALA A 1 91 ? 10.189 -0.555 -7.581 1.00 89.31 91 ALA A N 1
ATOM 700 C CA . ALA A 1 91 ? 10.981 0.519 -6.986 1.00 89.31 91 ALA A CA 1
ATOM 701 C C . ALA A 1 91 ? 12.118 1.050 -7.875 1.00 89.31 91 ALA A C 1
ATOM 703 O O . ALA A 1 91 ? 12.918 1.873 -7.419 1.00 89.31 91 ALA A O 1
ATOM 704 N N . HIS A 1 92 ? 12.198 0.587 -9.128 1.00 82.69 92 HIS A N 1
ATOM 705 C CA . HIS A 1 92 ? 13.152 1.067 -10.124 1.00 82.69 92 HIS A CA 1
ATOM 706 C C . HIS A 1 92 ? 13.245 2.595 -10.115 1.00 82.69 92 HIS A C 1
ATOM 708 O O . HIS A 1 92 ? 12.211 3.245 -10.013 1.00 82.69 92 HIS A O 1
ATOM 714 N N . ASP A 1 93 ? 14.474 3.123 -10.160 1.00 82.62 93 ASP A N 1
ATOM 715 C CA . ASP A 1 93 ? 14.858 4.549 -10.130 1.00 82.62 93 ASP A CA 1
ATOM 716 C C . ASP A 1 93 ? 14.286 5.432 -8.998 1.00 82.62 93 ASP A C 1
ATOM 718 O O . ASP A 1 93 ? 14.724 6.572 -8.829 1.00 82.62 93 ASP A O 1
ATOM 722 N N . ALA A 1 94 ? 13.424 4.893 -8.134 1.00 82.06 94 ALA A N 1
ATOM 723 C CA . ALA A 1 94 ? 12.646 5.681 -7.186 1.00 82.06 94 ALA A CA 1
ATOM 724 C C . ALA A 1 94 ? 13.491 6.362 -6.097 1.00 82.06 94 ALA A C 1
ATOM 726 O O . ALA A 1 94 ? 13.015 7.261 -5.406 1.00 82.06 94 ALA A O 1
ATOM 727 N N . LEU A 1 95 ? 14.758 5.968 -5.935 1.00 79.38 95 LEU A N 1
ATOM 728 C CA . LEU A 1 95 ? 15.689 6.630 -5.022 1.00 79.38 95 LEU A CA 1
ATOM 729 C C . LEU A 1 95 ? 16.048 8.057 -5.473 1.00 79.38 95 LEU A C 1
ATOM 731 O O . LEU A 1 95 ? 16.439 8.880 -4.644 1.00 79.38 95 LEU A O 1
ATOM 735 N N . ALA A 1 96 ? 15.930 8.343 -6.772 1.00 80.25 96 AL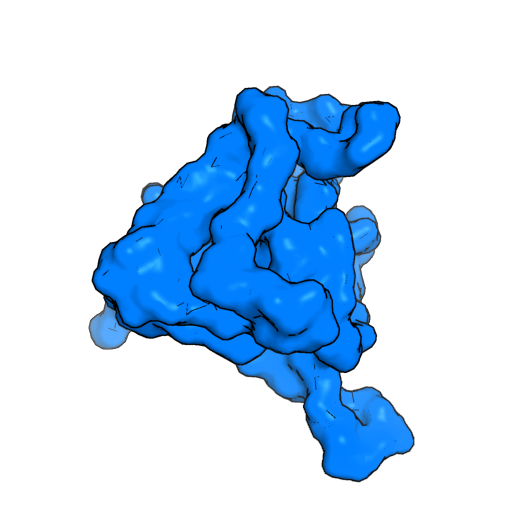A A N 1
ATOM 736 C CA . ALA A 1 96 ? 16.172 9.664 -7.343 1.00 80.25 96 ALA A CA 1
ATOM 737 C C . ALA A 1 96 ? 14.951 10.596 -7.236 1.00 80.25 96 ALA A C 1
ATOM 739 O O . ALA A 1 96 ? 15.081 11.796 -7.484 1.00 80.25 96 ALA A O 1
ATOM 740 N N . CYS A 1 97 ? 13.780 10.067 -6.875 1.00 80.38 97 CYS A N 1
ATOM 741 C CA . CYS A 1 97 ? 12.541 10.831 -6.812 1.00 80.38 97 CYS A CA 1
ATOM 742 C C . CYS A 1 97 ? 12.501 11.755 -5.595 1.00 80.38 97 CYS A C 1
ATOM 744 O O . CYS A 1 97 ? 12.928 11.398 -4.493 1.00 80.38 97 CYS A O 1
ATOM 746 N N . ASP A 1 98 ? 11.921 12.940 -5.788 1.00 80.94 98 ASP A N 1
ATOM 747 C CA . ASP A 1 98 ? 11.558 13.803 -4.673 1.00 80.94 98 ASP A CA 1
ATOM 748 C C . ASP A 1 98 ? 10.452 13.133 -3.860 1.00 80.94 98 ASP A C 1
ATOM 750 O O . ASP A 1 98 ? 9.367 12.845 -4.364 1.00 80.94 98 ASP A O 1
ATOM 754 N N . THR A 1 99 ? 10.735 12.912 -2.584 1.00 75.69 99 THR A N 1
ATOM 755 C CA . THR A 1 99 ? 9.815 12.299 -1.638 1.00 75.69 99 THR A CA 1
ATOM 756 C C . THR A 1 99 ? 8.934 13.344 -0.959 1.00 75.69 99 THR A C 1
ATOM 758 O O . THR A 1 99 ? 8.361 13.045 0.077 1.00 75.69 99 THR A O 1
ATOM 761 N N . GLY A 1 100 ? 8.856 14.588 -1.438 1.00 72.38 100 GLY A N 1
ATOM 762 C CA . GLY A 1 100 ? 7.988 15.626 -0.868 1.00 72.38 100 GLY A CA 1
ATOM 763 C C . GLY A 1 100 ? 8.367 16.066 0.555 1.00 72.38 100 GLY A C 1
ATOM 764 O O . GLY A 1 100 ? 7.600 16.772 1.207 1.00 72.38 100 GLY A O 1
ATOM 765 N N . GLY A 1 101 ? 9.536 15.645 1.052 1.00 69.62 101 GLY A N 1
ATOM 766 C CA . GLY A 1 101 ? 10.043 15.967 2.386 1.00 69.62 101 GLY A CA 1
ATOM 767 C C . GLY A 1 101 ? 9.367 15.214 3.543 1.00 69.62 101 GLY A C 1
ATOM 768 O O . GLY A 1 101 ? 8.360 14.522 3.390 1.00 69.62 101 GLY A O 1
ATOM 769 N N . ALA A 1 102 ? 9.963 15.336 4.733 1.00 65.44 102 ALA A N 1
ATOM 770 C CA . ALA A 1 102 ? 9.374 14.860 5.985 1.00 65.44 102 ALA A CA 1
ATOM 771 C C . ALA A 1 102 ? 8.442 15.934 6.563 1.00 65.44 102 ALA A C 1
ATOM 773 O O . ALA A 1 102 ? 8.809 17.110 6.579 1.00 65.44 102 ALA A O 1
ATOM 774 N N . GLN A 1 103 ? 7.276 15.540 7.081 1.00 61.72 103 GLN A N 1
ATOM 775 C CA . GLN A 1 103 ? 6.407 16.457 7.816 1.00 61.72 103 GLN A CA 1
ATOM 776 C C . GLN A 1 103 ? 6.624 16.348 9.333 1.00 61.72 103 GLN A C 1
ATOM 778 O O . GLN A 1 103 ? 6.757 15.240 9.861 1.00 61.72 103 GLN A O 1
ATOM 783 N N . PRO A 1 104 ? 6.659 17.478 10.065 1.00 55.59 104 PRO A N 1
ATOM 784 C CA . PRO A 1 104 ? 6.663 17.453 11.521 1.00 55.59 104 PRO A CA 1
ATOM 785 C C . PRO A 1 104 ? 5.371 16.811 12.043 1.00 55.59 104 PRO A C 1
ATOM 787 O O . PRO A 1 104 ? 4.282 17.303 11.767 1.00 55.59 104 PRO A O 1
ATOM 790 N N . GLY A 1 105 ? 5.491 15.739 12.828 1.00 61.25 105 GLY A N 1
ATOM 791 C CA . GLY A 1 105 ? 4.355 15.149 13.544 1.00 61.25 105 GLY A CA 1
ATOM 792 C C . GLY A 1 105 ? 3.622 14.002 12.843 1.00 61.25 105 GLY A C 1
ATOM 793 O O . GLY A 1 105 ? 2.650 13.510 13.410 1.00 61.25 105 GLY A O 1
ATOM 794 N N . GLY A 1 106 ? 4.073 13.520 11.678 1.00 72.31 106 GLY A N 1
ATOM 795 C CA . GLY A 1 106 ? 3.489 12.311 11.095 1.00 72.31 106 GLY A CA 1
ATOM 796 C C . GLY A 1 106 ? 3.793 12.066 9.623 1.00 72.31 106 GLY A C 1
ATOM 797 O O . GLY A 1 106 ? 4.826 12.478 9.095 1.00 72.31 106 GLY A O 1
ATOM 798 N N . THR A 1 107 ? 2.884 11.334 8.982 1.00 82.44 107 THR A N 1
ATOM 799 C CA . THR A 1 107 ? 2.883 11.112 7.535 1.00 82.44 107 THR A CA 1
ATOM 800 C C . THR A 1 107 ? 2.401 12.370 6.805 1.00 82.44 107 THR A C 1
ATOM 802 O O . THR A 1 107 ? 1.988 13.348 7.423 1.00 82.44 107 THR A O 1
ATOM 805 N N . ARG A 1 108 ? 2.448 12.345 5.476 1.00 87.44 108 ARG A N 1
ATOM 806 C CA . ARG A 1 108 ? 1.914 13.390 4.592 1.00 87.44 108 ARG A CA 1
ATOM 807 C C . ARG A 1 108 ? 0.928 12.764 3.603 1.00 87.44 108 ARG A C 1
ATOM 809 O O . ARG A 1 108 ? 0.985 11.541 3.445 1.00 87.44 108 ARG A O 1
ATOM 816 N N . PRO A 1 109 ? 0.099 13.558 2.904 1.00 92.19 109 PRO A N 1
ATOM 817 C CA . PRO A 1 109 ? -0.733 13.037 1.829 1.00 92.19 109 PRO A CA 1
ATOM 818 C C . PRO A 1 109 ? 0.101 12.270 0.796 1.00 92.19 109 PRO A C 1
ATOM 820 O O . PRO A 1 109 ? 1.240 12.652 0.480 1.00 92.19 109 PRO A O 1
ATOM 823 N N . VAL A 1 110 ? -0.451 11.173 0.285 1.00 93.25 110 VAL A N 1
ATOM 824 C CA . VAL A 1 110 ? 0.189 10.405 -0.788 1.00 93.25 110 VAL A CA 1
ATOM 825 C C . VAL A 1 110 ? 0.357 11.262 -2.045 1.00 93.25 110 VAL A C 1
ATOM 827 O O . VAL A 1 110 ? -0.359 12.242 -2.242 1.00 93.25 110 VAL A O 1
ATOM 830 N N . ALA A 1 111 ? 1.324 10.914 -2.894 1.00 92.00 111 ALA A N 1
ATOM 831 C CA . ALA A 1 111 ? 1.617 11.624 -4.142 1.00 92.00 111 ALA A CA 1
ATOM 832 C C . ALA A 1 111 ? 1.954 13.123 -3.983 1.00 92.00 111 ALA A C 1
ATOM 834 O O . ALA A 1 111 ? 1.762 13.912 -4.904 1.00 92.00 111 ALA A O 1
ATOM 835 N N . THR A 1 112 ? 2.503 13.524 -2.829 1.00 89.94 112 THR A N 1
ATOM 836 C CA . THR A 1 112 ? 3.042 14.888 -2.639 1.00 89.94 112 THR A CA 1
ATOM 837 C C . THR A 1 112 ? 4.304 15.123 -3.482 1.00 89.94 112 THR A C 1
ATOM 839 O O . THR A 1 112 ? 4.528 16.225 -3.976 1.00 89.94 112 THR A O 1
ATOM 842 N N . GLY A 1 113 ? 5.157 14.099 -3.587 1.00 87.19 113 GLY A N 1
ATOM 843 C CA . GLY A 1 113 ? 6.422 14.143 -4.321 1.00 87.19 113 GLY A CA 1
ATOM 844 C C . GLY A 1 113 ? 6.284 13.815 -5.810 1.00 87.19 113 GLY A C 1
ATOM 845 O O . GLY A 1 113 ? 5.187 13.767 -6.362 1.00 87.19 113 GLY A O 1
ATOM 846 N N . SER A 1 114 ? 7.414 13.550 -6.464 1.00 91.94 114 SER A N 1
ATOM 847 C CA . SER A 1 114 ? 7.434 13.106 -7.865 1.00 91.94 114 SER A CA 1
ATOM 848 C C . SER A 1 114 ? 7.359 11.579 -7.963 1.00 91.94 114 SER A C 1
ATOM 850 O O . SER A 1 114 ? 7.929 10.897 -7.107 1.00 91.94 114 SER A O 1
ATOM 852 N N . PRO A 1 115 ? 6.708 11.022 -8.999 1.00 94.00 115 PRO A N 1
ATOM 853 C CA . PRO A 1 115 ? 6.718 9.586 -9.215 1.00 94.00 115 PRO A CA 1
ATOM 854 C C . PRO A 1 115 ? 8.062 9.108 -9.777 1.00 94.00 115 PRO A C 1
ATOM 856 O O . PRO A 1 115 ? 8.865 9.897 -10.282 1.00 94.00 115 PRO A O 1
ATOM 859 N N . ASN A 1 116 ? 8.279 7.799 -9.722 1.00 92.62 116 ASN A N 1
ATOM 860 C CA . ASN A 1 116 ? 9.369 7.104 -10.401 1.00 92.62 116 ASN A CA 1
ATOM 861 C C . ASN A 1 116 ? 9.073 6.891 -11.898 1.00 92.62 116 ASN A C 1
ATOM 863 O O . ASN A 1 116 ? 7.993 7.251 -12.379 1.00 92.62 116 ASN A O 1
ATOM 867 N N . GLY A 1 117 ? 10.001 6.285 -12.643 1.00 93.38 117 GLY A N 1
ATOM 868 C CA . GLY A 1 117 ? 9.859 6.058 -14.088 1.00 93.38 117 GLY A CA 1
ATOM 869 C C . GLY A 1 117 ? 8.633 5.228 -14.500 1.00 93.38 117 GLY A C 1
ATOM 870 O O . GLY A 1 117 ? 8.186 5.319 -15.644 1.00 93.38 117 GLY A O 1
ATOM 871 N N . TYR A 1 118 ? 8.045 4.466 -13.572 1.00 94.38 118 TYR A N 1
ATOM 872 C CA . TYR A 1 118 ? 6.815 3.694 -13.780 1.00 94.38 118 TYR A CA 1
ATOM 873 C C . TYR A 1 118 ? 5.536 4.406 -13.317 1.00 94.38 118 TYR A C 1
ATOM 875 O O . TYR A 1 118 ? 4.438 3.894 -13.538 1.00 94.38 118 TYR A O 1
ATOM 883 N N . GLY A 1 119 ? 5.641 5.574 -12.682 1.00 94.94 119 GLY A N 1
ATOM 884 C CA . GLY A 1 119 ? 4.489 6.298 -12.144 1.00 94.94 119 GLY A CA 1
ATOM 885 C C . GLY A 1 119 ? 4.153 5.974 -10.682 1.00 94.94 119 GLY A C 1
ATOM 886 O O . GLY A 1 119 ? 3.053 6.302 -10.238 1.00 94.94 119 GLY A O 1
ATOM 887 N N . LEU A 1 120 ? 5.050 5.323 -9.930 1.00 93.88 120 LEU A N 1
ATOM 888 C CA . LEU A 1 120 ? 4.856 5.058 -8.502 1.00 93.88 120 LEU A CA 1
ATOM 889 C C . LEU A 1 120 ? 5.323 6.244 -7.665 1.00 93.88 120 LEU A C 1
ATOM 891 O O . LEU A 1 120 ? 6.441 6.727 -7.825 1.00 93.88 120 LEU A O 1
ATOM 895 N N . TYR A 1 121 ? 4.499 6.631 -6.702 1.00 92.88 121 TYR A N 1
ATOM 896 C CA . TYR A 1 121 ? 4.814 7.613 -5.677 1.00 92.88 121 TYR A CA 1
ATOM 897 C C . TYR A 1 121 ? 5.197 6.918 -4.372 1.00 92.88 121 TYR A C 1
ATOM 899 O O . TYR A 1 121 ? 4.810 5.772 -4.112 1.00 92.88 121 TYR A O 1
ATOM 907 N N . ASP A 1 122 ? 5.944 7.637 -3.533 1.00 88.94 122 ASP A N 1
ATOM 908 C CA . ASP A 1 122 ? 6.190 7.272 -2.131 1.00 88.94 122 ASP A CA 1
ATOM 909 C C . ASP A 1 122 ? 6.801 5.879 -1.933 1.00 88.94 122 ASP A C 1
ATOM 911 O O . ASP A 1 122 ? 6.619 5.247 -0.902 1.00 88.94 122 ASP A O 1
ATOM 915 N N . VAL A 1 123 ? 7.536 5.387 -2.933 1.00 88.00 123 VAL A N 1
ATOM 916 C CA . VAL A 1 123 ? 8.261 4.111 -2.844 1.00 88.00 123 VAL A CA 1
ATOM 917 C C . VAL A 1 123 ? 9.348 4.194 -1.769 1.00 88.00 123 VAL A C 1
ATOM 919 O O . VAL A 1 123 ? 9.546 3.270 -0.983 1.00 88.00 123 VAL A O 1
ATOM 922 N N . PHE A 1 124 ? 10.056 5.323 -1.719 1.00 81.38 124 PHE A N 1
ATOM 923 C CA . PHE A 1 124 ? 10.982 5.652 -0.644 1.00 81.38 124 PHE A CA 1
ATOM 924 C C . PHE A 1 124 ? 10.462 6.892 0.086 1.00 81.38 124 PHE A C 1
ATOM 926 O O . PHE A 1 124 ? 10.245 7.933 -0.528 1.00 81.38 124 PHE A O 1
ATOM 933 N N . GLY A 1 125 ? 10.289 6.801 1.405 1.00 71.31 125 GLY A N 1
ATOM 934 C CA . GLY A 1 125 ? 9.678 7.869 2.207 1.00 71.31 125 GLY A CA 1
ATOM 935 C C . GLY A 1 125 ? 8.157 7.735 2.355 1.00 71.31 125 GLY A C 1
ATOM 936 O O . GLY A 1 125 ? 7.528 6.884 1.744 1.00 71.31 125 GLY A O 1
ATOM 937 N N . GLY A 1 126 ? 7.561 8.544 3.234 1.00 78.44 126 GLY A N 1
ATOM 938 C CA . GLY A 1 126 ? 6.177 8.339 3.672 1.00 78.44 126 GLY A CA 1
ATOM 939 C C . GLY A 1 126 ? 6.103 7.244 4.736 1.00 78.44 126 GLY A C 1
ATOM 940 O O . GLY A 1 126 ? 6.357 7.517 5.909 1.00 78.44 126 GLY A O 1
ATOM 941 N N . VAL A 1 127 ? 5.788 6.013 4.331 1.00 86.00 127 VAL A N 1
ATOM 942 C CA . VAL A 1 127 ? 5.664 4.851 5.228 1.00 86.00 127 VAL A CA 1
ATOM 943 C C . VAL A 1 127 ? 6.554 3.703 4.773 1.00 86.00 127 VAL A C 1
ATOM 945 O O . VAL A 1 127 ? 6.934 3.601 3.612 1.00 86.00 127 VAL A O 1
ATOM 948 N N . ARG A 1 128 ? 6.881 2.808 5.704 1.00 87.44 128 ARG A N 1
ATOM 949 C CA . ARG A 1 128 ? 7.383 1.477 5.355 1.00 87.44 128 ARG A CA 1
ATOM 950 C C . ARG A 1 128 ? 6.234 0.622 4.847 1.00 87.44 128 ARG A C 1
ATOM 952 O O . ARG A 1 128 ? 5.121 0.773 5.336 1.00 87.44 128 ARG A O 1
ATOM 959 N N . GLU A 1 129 ? 6.499 -0.294 3.930 1.00 91.06 129 GLU A N 1
ATOM 960 C CA . GLU A 1 129 ? 5.440 -1.061 3.271 1.00 91.06 129 GLU A CA 1
ATOM 961 C C . GLU A 1 129 ? 5.574 -2.557 3.509 1.00 91.06 129 GLU A C 1
ATOM 963 O O . GLU A 1 129 ? 6.629 -3.132 3.238 1.00 91.06 129 GLU A O 1
ATOM 968 N N . TRP A 1 130 ? 4.498 -3.181 3.992 1.00 93.00 130 TRP A N 1
ATOM 969 C CA . TRP A 1 130 ? 4.400 -4.635 4.109 1.00 93.00 130 TRP A CA 1
ATOM 970 C C . TRP A 1 130 ? 4.535 -5.336 2.752 1.00 93.00 130 TRP A C 1
ATOM 972 O O . TRP A 1 130 ? 3.893 -4.953 1.774 1.00 93.00 130 TRP A O 1
ATOM 982 N N . THR A 1 131 ? 5.302 -6.426 2.736 1.00 92.75 131 THR A N 1
ATOM 983 C CA . THR A 1 131 ? 5.393 -7.377 1.615 1.00 92.75 131 THR A CA 1
ATOM 984 C C . THR A 1 131 ? 4.817 -8.740 2.010 1.00 92.75 131 THR A C 1
ATOM 986 O O . THR A 1 131 ? 4.569 -9.013 3.189 1.00 92.75 131 THR A O 1
ATOM 989 N N . ALA A 1 132 ? 4.546 -9.606 1.035 1.00 90.75 132 ALA A N 1
ATOM 990 C CA . ALA A 1 132 ? 3.989 -10.938 1.269 1.00 90.75 132 ALA A CA 1
ATOM 991 C C . ALA A 1 132 ? 4.978 -11.886 1.980 1.00 90.75 132 ALA A C 1
ATOM 993 O O . ALA A 1 132 ? 4.552 -12.794 2.709 1.00 90.75 132 ALA A O 1
ATOM 994 N N . ASP A 1 133 ? 6.274 -11.657 1.790 1.00 85.94 133 ASP A N 1
ATOM 995 C CA . ASP A 1 133 ? 7.360 -12.567 2.129 1.00 85.94 133 ASP A CA 1
ATOM 996 C C . ASP A 1 133 ? 7.581 -12.742 3.634 1.00 85.94 133 ASP A C 1
ATOM 998 O O . ASP A 1 133 ? 7.180 -11.944 4.491 1.00 85.94 133 ASP A O 1
ATOM 1002 N N . TRP A 1 134 ? 8.242 -13.852 3.942 1.00 77.81 134 TRP A N 1
ATOM 1003 C CA . TRP A 1 134 ? 8.702 -14.213 5.270 1.00 77.81 134 TRP A CA 1
ATOM 1004 C C . TRP A 1 134 ? 10.226 -14.303 5.248 1.00 77.81 134 TRP A C 1
ATOM 1006 O O . TRP A 1 134 ? 10.777 -15.036 4.430 1.00 77.81 134 TRP A O 1
ATOM 1016 N N . HIS A 1 135 ? 10.903 -13.639 6.182 1.00 67.12 135 HIS A N 1
ATOM 1017 C CA . HIS A 1 135 ? 12.347 -13.761 6.339 1.00 67.12 135 HIS A CA 1
ATOM 1018 C C . HIS A 1 135 ? 12.688 -14.593 7.584 1.00 67.12 135 HIS A C 1
ATOM 1020 O O . HIS A 1 135 ? 12.280 -14.243 8.699 1.00 67.12 135 HIS A O 1
ATOM 1026 N N . PRO A 1 136 ? 13.466 -15.679 7.446 1.00 57.97 136 PRO A N 1
ATOM 1027 C CA . PRO A 1 136 ? 14.054 -16.364 8.584 1.00 57.97 136 PRO A CA 1
ATOM 1028 C C . PRO A 1 136 ? 15.270 -15.551 9.040 1.00 57.97 136 PRO A C 1
ATOM 1030 O O . PRO A 1 136 ? 16.312 -15.582 8.393 1.00 57.97 136 PRO A O 1
ATOM 1033 N N . ILE A 1 137 ? 15.163 -14.770 10.115 1.00 51.88 137 ILE A N 1
ATOM 1034 C CA . ILE A 1 137 ? 16.348 -14.168 10.747 1.00 51.88 137 ILE A CA 1
ATOM 1035 C C . ILE A 1 137 ? 16.498 -14.767 12.141 1.00 51.88 137 ILE A C 1
ATOM 1037 O O . ILE A 1 137 ? 15.820 -14.359 13.077 1.00 51.88 137 ILE A O 1
ATOM 1041 N N . GLY A 1 138 ? 17.389 -15.756 12.260 1.00 48.88 138 GLY A N 1
ATOM 1042 C CA . GLY A 1 138 ? 18.038 -16.155 13.516 1.00 48.88 138 GLY A CA 1
ATOM 1043 C C . GLY A 1 138 ? 17.164 -16.701 14.654 1.00 48.88 138 GLY A C 1
ATOM 1044 O O . GLY A 1 138 ? 17.694 -16.917 15.740 1.00 48.88 138 GLY A O 1
ATOM 1045 N N . GLY A 1 139 ? 15.868 -16.942 14.445 1.00 55.09 139 GLY A N 1
ATOM 1046 C CA . GLY A 1 139 ? 14.949 -17.431 15.476 1.00 55.09 139 GLY A CA 1
ATOM 1047 C C . GLY A 1 139 ? 13.873 -18.381 14.936 1.00 55.09 139 GLY A C 1
ATOM 1048 O O . GLY A 1 139 ? 13.725 -18.521 13.723 1.00 55.09 139 GLY A O 1
ATOM 1049 N N . PRO A 1 140 ? 13.109 -19.046 15.823 1.00 55.03 140 PRO A N 1
ATOM 1050 C CA . PRO A 1 140 ? 12.126 -20.069 15.446 1.00 55.03 140 PRO A CA 1
ATOM 1051 C C . PRO A 1 140 ? 10.856 -19.506 14.787 1.00 55.03 140 PRO A C 1
ATOM 1053 O O . PRO A 1 140 ? 10.046 -20.279 14.280 1.00 55.03 140 PRO A O 1
ATOM 1056 N N . VAL A 1 141 ? 10.663 -18.182 14.800 1.00 55.44 141 VAL A N 1
ATOM 1057 C CA . VAL A 1 141 ? 9.481 -17.515 14.242 1.00 55.44 141 VAL A CA 1
ATOM 1058 C C . VAL A 1 141 ? 9.907 -16.688 13.024 1.00 55.44 141 VAL A C 1
ATOM 1060 O O . VAL A 1 141 ? 10.696 -15.755 13.188 1.00 55.44 141 VAL A O 1
ATOM 1063 N N . PRO A 1 142 ? 9.425 -17.006 11.810 1.00 59.81 142 PRO A N 1
ATOM 1064 C CA . PRO A 1 142 ? 9.712 -16.205 10.627 1.00 59.81 142 PRO A CA 1
ATOM 1065 C C . PRO A 1 142 ? 9.093 -14.808 10.761 1.00 59.81 142 PRO A C 1
ATOM 1067 O O . PRO A 1 142 ? 7.993 -14.648 11.293 1.00 59.81 142 PRO A O 1
ATOM 1070 N N . LEU A 1 143 ? 9.801 -13.792 10.269 1.00 61.00 143 LEU A N 1
ATOM 1071 C CA . LEU A 1 143 ? 9.413 -12.389 10.412 1.00 61.00 143 LEU A CA 1
ATOM 1072 C C . LEU A 1 143 ? 8.853 -11.850 9.100 1.00 61.00 143 LEU A C 1
ATOM 1074 O O . LEU A 1 143 ? 9.320 -12.214 8.022 1.00 61.00 143 LEU A O 1
ATOM 1078 N N . LYS A 1 144 ? 7.849 -10.977 9.192 1.00 74.00 144 LYS A N 1
ATOM 1079 C CA . LYS A 1 144 ? 7.285 -10.293 8.028 1.00 74.00 144 LYS A CA 1
ATOM 1080 C C . LYS A 1 144 ? 8.150 -9.115 7.630 1.00 74.00 144 LYS A C 1
ATOM 1082 O O . LYS A 1 144 ? 8.653 -8.398 8.496 1.00 74.00 144 LYS A O 1
ATOM 1087 N N . VAL A 1 145 ? 8.314 -8.935 6.324 1.00 75.00 145 VAL A N 1
ATOM 1088 C CA . VAL A 1 145 ? 9.256 -7.964 5.778 1.00 75.00 145 VAL A CA 1
ATOM 1089 C C . VAL A 1 145 ? 8.552 -6.676 5.382 1.00 75.00 145 VAL A C 1
ATOM 1091 O O . VAL A 1 145 ? 7.538 -6.700 4.678 1.00 75.00 145 VAL A O 1
ATOM 1094 N N . VAL A 1 146 ? 9.127 -5.552 5.810 1.00 75.81 146 VAL A N 1
ATOM 1095 C CA . VAL A 1 146 ? 8.778 -4.223 5.302 1.00 75.81 146 VAL A CA 1
ATOM 1096 C C . VAL A 1 146 ? 9.897 -3.622 4.451 1.00 75.81 146 VAL A C 1
ATOM 1098 O O . VAL A 1 146 ? 11.081 -3.842 4.726 1.00 75.81 146 VAL A O 1
ATOM 1101 N N . LYS A 1 147 ? 9.520 -2.823 3.445 1.00 77.00 147 LYS A N 1
ATOM 1102 C CA . LYS A 1 147 ? 10.421 -2.109 2.516 1.00 77.00 147 LYS A CA 1
ATOM 1103 C C . LYS A 1 147 ? 10.188 -0.587 2.559 1.00 77.00 147 LYS A C 1
ATOM 1105 O O . LYS A 1 147 ? 9.288 -0.121 3.250 1.00 77.00 147 LYS A O 1
ATOM 1110 N N . GLY A 1 148 ? 11.042 0.204 1.899 1.00 61.06 148 GLY A N 1
ATOM 1111 C CA . GLY A 1 148 ? 10.863 1.663 1.716 1.00 61.06 148 GLY A CA 1
ATOM 1112 C C . GLY A 1 148 ? 11.328 2.593 2.857 1.00 61.06 148 GLY A C 1
ATOM 1113 O O . GLY A 1 148 ? 11.447 3.801 2.658 1.00 61.06 148 GLY A O 1
ATOM 1114 N N . GLY A 1 149 ? 11.658 2.055 4.041 1.00 56.78 149 GLY A N 1
ATOM 1115 C CA . GLY A 1 149 ? 12.001 2.846 5.243 1.00 56.78 149 GLY A CA 1
ATOM 1116 C C . GLY A 1 149 ? 13.411 3.434 5.314 1.00 56.78 149 GLY A C 1
ATOM 1117 O O . GLY A 1 149 ? 13.636 4.408 6.028 1.00 56.78 149 GLY A O 1
ATOM 1118 N N . THR A 1 150 ? 14.371 2.861 4.591 1.00 50.22 150 THR A N 1
ATOM 1119 C CA . THR A 1 150 ? 15.717 3.418 4.416 1.00 50.22 150 THR A CA 1
ATOM 1120 C C . THR A 1 150 ? 15.987 3.578 2.927 1.00 50.22 150 THR A C 1
ATOM 1122 O O . THR A 1 150 ? 15.545 2.761 2.122 1.00 50.22 150 THR A O 1
ATOM 1125 N N . ARG A 1 151 ? 16.765 4.599 2.548 1.00 47.34 151 ARG A N 1
ATOM 1126 C CA . ARG A 1 151 ? 17.220 4.853 1.162 1.00 47.34 151 ARG A CA 1
ATOM 1127 C C . ARG A 1 151 ? 17.938 3.664 0.500 1.00 47.34 151 ARG A C 1
ATOM 1129 O O . ARG A 1 151 ? 18.163 3.670 -0.698 1.00 47.34 151 ARG A O 1
ATOM 1136 N N . THR A 1 152 ? 18.318 2.657 1.280 1.00 48.19 152 THR A N 1
ATOM 1137 C CA . THR A 1 152 ? 18.943 1.417 0.811 1.00 48.19 152 THR A CA 1
ATOM 1138 C C . THR A 1 152 ? 17.939 0.317 0.457 1.00 48.19 152 THR A C 1
ATOM 1140 O O . THR A 1 152 ? 18.360 -0.740 0.000 1.00 48.19 152 THR A O 1
ATOM 1143 N N . GLY A 1 153 ? 16.638 0.509 0.722 1.00 52.47 153 GLY A N 1
ATOM 1144 C CA . GLY A 1 153 ? 15.593 -0.482 0.443 1.00 52.47 153 GLY A CA 1
ATOM 1145 C C . GLY A 1 153 ? 15.761 -1.809 1.185 1.00 52.47 153 GLY A C 1
ATOM 1146 O O . GLY A 1 153 ? 15.161 -2.803 0.787 1.00 52.47 153 GLY A O 1
ATOM 1147 N N . GLN A 1 154 ? 16.587 -1.861 2.232 1.00 55.50 154 GLN A N 1
ATOM 1148 C CA . GLN A 1 154 ? 16.905 -3.112 2.918 1.00 55.50 154 GLN A CA 1
ATOM 1149 C C . GLN A 1 154 ? 15.675 -3.660 3.659 1.00 55.50 154 GLN A C 1
ATOM 1151 O O . GLN A 1 154 ? 14.951 -2.875 4.283 1.00 55.50 154 GLN A O 1
ATOM 1156 N N . PRO A 1 155 ? 15.430 -4.981 3.597 1.00 59.31 155 PRO A N 1
ATOM 1157 C CA . PRO A 1 155 ? 14.328 -5.614 4.309 1.00 59.31 155 PRO A CA 1
ATOM 1158 C C . PRO A 1 155 ? 14.466 -5.409 5.815 1.00 59.31 155 PRO A C 1
ATOM 1160 O O . PRO A 1 155 ? 15.544 -5.598 6.383 1.00 59.31 155 PRO A O 1
ATOM 1163 N N . GLN A 1 156 ? 13.370 -5.039 6.475 1.00 60.19 156 GLN A N 1
ATOM 1164 C CA . GLN A 1 156 ? 13.326 -4.971 7.934 1.00 60.19 156 GLN A CA 1
ATOM 1165 C C . GLN A 1 156 ? 12.272 -5.939 8.469 1.00 60.19 156 GLN A C 1
ATOM 1167 O O . GLN A 1 156 ? 11.097 -5.803 8.122 1.00 60.19 156 GLN A O 1
ATOM 1172 N N . PRO A 1 157 ? 12.657 -6.908 9.311 1.00 60.47 157 PRO A N 1
ATOM 1173 C CA . PRO A 1 157 ? 11.688 -7.764 9.966 1.00 60.47 157 PRO A CA 1
ATOM 1174 C C . PRO A 1 157 ? 10.934 -6.997 11.059 1.00 60.47 157 PRO A C 1
ATOM 1176 O O . PRO A 1 157 ? 11.551 -6.317 11.881 1.00 60.47 157 PRO A O 1
ATOM 1179 N N . VAL A 1 158 ? 9.606 -7.125 11.097 1.00 64.44 158 VAL A N 1
ATOM 1180 C CA . VAL A 1 158 ? 8.766 -6.459 12.106 1.00 64.44 158 VAL A CA 1
ATOM 1181 C C . VAL A 1 158 ? 7.768 -7.436 12.735 1.00 64.44 158 VAL A C 1
ATOM 1183 O O . VAL A 1 158 ? 7.147 -8.244 12.045 1.00 64.44 158 VAL A O 1
ATOM 1186 N N . HIS A 1 159 ? 7.594 -7.326 14.056 1.00 61.03 159 HIS A N 1
ATOM 1187 C CA . HIS A 1 159 ? 6.477 -7.913 14.800 1.00 61.03 159 HIS A CA 1
ATOM 1188 C C . HIS A 1 159 ? 5.383 -6.862 15.042 1.00 61.03 159 HIS A C 1
ATOM 1190 O O . HIS A 1 159 ? 5.697 -5.716 15.352 1.00 61.03 159 HIS A O 1
ATOM 1196 N N . GLY A 1 160 ? 4.111 -7.268 14.974 1.00 73.31 160 GLY A N 1
ATOM 1197 C CA . GLY A 1 160 ? 2.974 -6.427 15.368 1.00 73.31 160 GLY A CA 1
ATOM 1198 C C . GLY A 1 160 ? 2.595 -5.361 14.334 1.00 73.31 160 GLY A C 1
ATOM 1199 O O . GLY A 1 160 ? 2.511 -5.648 13.139 1.00 73.31 160 GLY A O 1
ATOM 1200 N N . HIS A 1 161 ? 2.327 -4.146 14.810 1.00 77.75 161 HIS A N 1
ATOM 1201 C CA . HIS A 1 161 ? 1.986 -2.964 14.018 1.00 77.75 161 HIS A CA 1
ATOM 1202 C C . HIS A 1 161 ? 2.808 -1.758 14.498 1.00 77.75 161 HIS A C 1
ATOM 1204 O O . HIS A 1 161 ? 3.322 -1.754 15.617 1.00 77.75 161 HIS A O 1
ATOM 1210 N N . ALA A 1 162 ? 2.981 -0.752 13.640 1.00 76.94 162 ALA A N 1
ATOM 1211 C CA . ALA A 1 162 ? 3.662 0.483 14.018 1.00 76.94 162 ALA A CA 1
ATOM 1212 C C . ALA A 1 162 ? 3.131 1.686 13.232 1.00 76.94 162 ALA A C 1
ATOM 1214 O O . ALA A 1 162 ? 2.837 1.586 12.038 1.00 76.94 162 ALA A O 1
ATOM 1215 N N . GLY A 1 163 ? 3.129 2.858 13.871 1.00 79.38 163 GLY A N 1
ATOM 1216 C CA . GLY A 1 163 ? 2.634 4.122 13.306 1.00 79.38 163 GLY A CA 1
ATOM 1217 C C . GLY A 1 163 ? 3.393 4.675 12.090 1.00 79.38 163 GLY A C 1
ATOM 1218 O O . GLY A 1 163 ? 3.043 5.740 11.593 1.00 79.38 163 GLY A O 1
ATOM 1219 N N . ASN A 1 164 ? 4.417 3.977 11.591 1.00 82.38 164 ASN A N 1
ATOM 1220 C CA . ASN A 1 164 ? 5.152 4.321 10.368 1.00 82.38 164 ASN A CA 1
ATOM 1221 C C . ASN A 1 164 ? 5.219 3.164 9.352 1.00 82.38 164 ASN A C 1
ATOM 1223 O O . ASN A 1 164 ? 6.105 3.153 8.492 1.00 82.38 164 ASN A O 1
ATOM 1227 N N . ILE A 1 165 ? 4.335 2.170 9.480 1.00 88.00 165 ILE A N 1
ATOM 1228 C CA . ILE A 1 165 ? 4.204 1.051 8.544 1.00 88.00 165 ILE A CA 1
ATOM 1229 C C . ILE A 1 165 ? 2.786 1.050 7.973 1.00 88.00 165 ILE A C 1
ATOM 1231 O O . ILE A 1 165 ? 1.817 0.994 8.726 1.00 88.00 165 ILE A O 1
ATOM 1235 N N . GLY A 1 166 ? 2.701 1.090 6.649 1.00 93.12 166 GLY A N 1
ATOM 1236 C CA . GLY A 1 166 ? 1.503 0.898 5.844 1.00 93.12 166 GLY A CA 1
ATOM 1237 C C . GLY A 1 166 ? 1.749 -0.172 4.782 1.00 93.12 166 GLY A C 1
ATOM 1238 O O . GLY A 1 166 ? 2.527 -1.108 4.990 1.00 93.12 166 GLY A O 1
ATOM 1239 N N . PHE A 1 167 ? 1.074 -0.062 3.640 1.00 95.69 167 PHE A N 1
ATOM 1240 C CA . PHE A 1 167 ? 1.222 -1.011 2.538 1.00 95.69 167 PHE A CA 1
ATOM 1241 C C . PHE A 1 167 ? 0.648 -0.459 1.228 1.00 95.69 167 PHE A C 1
ATOM 1243 O O . PHE A 1 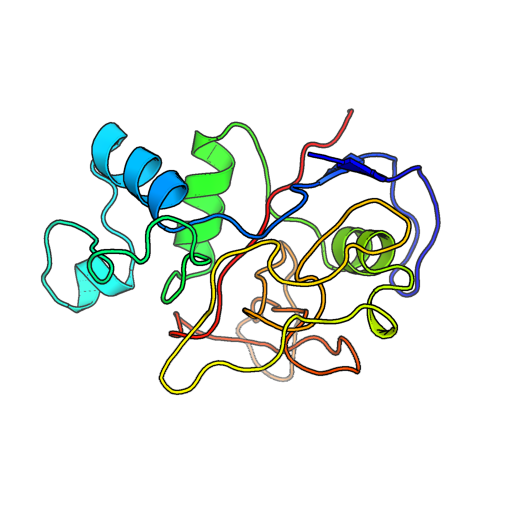167 ? -0.127 0.497 1.224 1.00 95.69 167 PHE A O 1
ATOM 1250 N N . ARG A 1 168 ? 1.005 -1.110 0.120 1.00 96.88 168 ARG A N 1
ATOM 1251 C CA . ARG A 1 168 ? 0.361 -0.971 -1.193 1.00 96.88 168 ARG A CA 1
ATOM 1252 C C . ARG A 1 168 ? -0.034 -2.353 -1.708 1.00 96.88 168 ARG A C 1
ATOM 1254 O O . ARG A 1 168 ? 0.492 -3.355 -1.218 1.00 96.88 168 ARG A O 1
ATOM 1261 N N . CYS A 1 169 ? -0.936 -2.429 -2.683 1.00 97.94 169 CYS A N 1
ATOM 1262 C CA . CYS A 1 169 ? -1.380 -3.711 -3.224 1.00 97.94 169 CYS A CA 1
ATOM 1263 C C . CYS A 1 169 ? -0.966 -3.929 -4.684 1.00 97.94 169 CYS A C 1
ATOM 1265 O O . CYS A 1 169 ? -0.652 -2.994 -5.421 1.00 97.94 169 CYS A O 1
ATOM 1267 N N . VAL A 1 170 ? -1.004 -5.195 -5.100 1.00 98.06 170 VAL A N 1
ATOM 1268 C CA . VAL A 1 170 ? -0.763 -5.660 -6.468 1.00 98.06 170 VAL A CA 1
ATOM 1269 C C . VAL A 1 170 ? -1.916 -6.513 -6.988 1.00 98.06 170 VAL A C 1
ATOM 1271 O O . VAL A 1 170 ? -2.642 -7.140 -6.213 1.00 98.06 170 VAL A O 1
ATOM 1274 N N . VAL A 1 171 ? -2.048 -6.571 -8.312 1.00 97.81 171 VAL A N 1
ATOM 1275 C CA . VAL A 1 171 ? -2.904 -7.511 -9.045 1.00 97.81 171 VAL A CA 1
ATOM 1276 C C . VAL A 1 171 ? -2.040 -8.205 -10.096 1.00 97.81 171 VAL A C 1
ATOM 1278 O O . VAL A 1 171 ? -1.440 -7.552 -10.949 1.00 97.81 171 VAL A O 1
ATOM 1281 N N . ARG A 1 172 ? -1.970 -9.535 -10.026 1.00 94.50 172 ARG A N 1
ATOM 1282 C CA . ARG A 1 172 ? -1.180 -10.372 -10.940 1.00 94.50 172 ARG A CA 1
ATOM 1283 C C . ARG A 1 172 ? -2.064 -10.823 -12.097 1.00 94.50 172 ARG A C 1
ATOM 1285 O O . ARG A 1 172 ? -3.203 -11.229 -11.869 1.00 94.50 172 ARG A O 1
ATOM 1292 N N . THR A 1 173 ? -1.561 -10.745 -13.323 1.00 84.56 173 THR A N 1
ATOM 1293 C CA . THR A 1 173 ? -2.216 -11.365 -14.480 1.00 84.56 173 THR A CA 1
ATOM 1294 C C . THR A 1 173 ? -1.768 -12.821 -14.513 1.00 84.56 173 THR A C 1
ATOM 1296 O O . THR A 1 173 ? -0.584 -13.070 -14.722 1.00 84.56 173 THR A O 1
ATOM 1299 N N . GLY A 1 174 ? -2.670 -13.747 -14.176 1.00 64.94 174 GLY A N 1
ATOM 1300 C CA . GLY A 1 174 ? -2.385 -15.187 -14.205 1.00 64.94 174 GLY A CA 1
ATOM 1301 C C . GLY A 1 174 ? -2.189 -15.745 -15.608 1.00 64.94 174 GLY A C 1
ATOM 1302 O O . GLY A 1 174 ? -2.426 -15.001 -16.587 1.00 64.94 174 GLY A O 1
#

Sequence (174 aa):
MVWIPSGSCELGPVDGFWVDACPVTNQEFAAFTRETGYCPVACREAGQIQWRYPEGWDDHPVTDVSWVDAVAYAAWAGKALPTEAEWACAAHDALACDTGGAQPGGTRPVATGSPNGYGLYDVFGGVREWTADWHPIGGPVPLKVVKGGTRTGQPQPVHGHAGNIGFRCVVRTG

Secondary structure (DSSP, 8-state):
-EEE-SEEETTEEE--EEE-SSPPBHHHHHHHHHHH----HHHHHTT-SS----TT-TTSBP-S--HHHHHHHHHHTT-BPPPHHHHHHHTTTGGGS----PBTTB---TT-S---TTS--SSSSS-EEEEEEEE--SSSS-EEEEESSSTT---EEE-S--TTEE---EEE--

Radius of gyration: 15.43 Å; Cα contacts (8 Å, |Δi|>4): 382; chains: 1; bounding box: 37×38×40 Å

Nearest PDB structures (foldseek):
  1y1f-assembly1_X  TM=7.553E-01  e=1.324E-11  Homo sapiens
  1y1j-assembly1_X  TM=7.398E-01  e=8.047E-12  Homo sapiens
  2afy-assembly1_X  TM=7.532E-01  e=1.596E-11  Homo sapiens
  5aoh-assembly2_B  TM=7.444E-01  e=5.561E-09  Prodigiosinella confusarubida
  5aoh-assembly1_A  TM=7.305E-01  e=4.916E-08  Prodigiosinella confusarubida

Organism: NCBI:txid556532

InterPro domains:
  IPR005532 Sulfatase-modifying factor enzyme-like domain [PF03781] (14-92)
  IPR005532 Sulfatase-modifying factor enzyme-like domain [PF03781] (103-136)
  IPR016187 C-type lectin fold [SSF56436] (1-171)
  IPR042095 Sulfatase-modifying factor enzyme superfamily [G3DSA:3.90.1580.10] (1-173)
  IPR051043 Sulfatase Modifying Factor and Kinase [PTHR23150] (14-156)

Solvent-accessible surface area (backbone atoms only — not comparable to full-atom values): 9566 Å² total; per-residue (Å²): 107,33,74,42,75,58,48,71,39,99,76,40,76,45,75,41,32,35,31,46,31,39,56,45,24,34,47,60,54,48,50,52,28,69,75,70,65,53,49,43,64,56,23,51,76,71,72,39,84,60,71,84,77,68,88,92,42,46,58,17,54,33,50,38,47,24,67,69,43,52,47,53,49,20,52,76,72,74,37,32,54,30,41,61,39,54,46,55,50,66,45,46,70,27,82,77,36,51,48,62,67,87,51,92,94,54,70,53,53,60,65,69,36,46,50,24,91,64,57,38,23,55,57,44,39,78,39,20,27,46,33,64,44,71,43,77,69,100,55,98,62,67,26,41,31,28,32,18,75,46,98,78,52,59,78,40,74,55,80,72,56,40,81,56,26,29,37,42,39,23,44,74,71,128

Mean predicted aligned error: 5.93 Å

Foldseek 3Di:
DFKQDWDADPVGTDHIWFWDQWAAFPQLLQVVCVVPQDQAPVCVVVVHSGDDDDPPRRQAHDFQGDPVSQQSSQVVVVWGFAALRRLRSLCPPVLVWFLLDDDPPAADGWPNTAGDPRNHHLSADRAWAWGPDWDDDDDPDTFTWTFRDDSVRDTDGDDHTDRRYTHITMGDDD